Protein AF-A0A957UR18-F1 (afdb_monomer_lite)

Secondary structure (DSSP, 8-state):
--HHHHHHHHHHHHHHHHHHHHHHHS-----TTSHHHHHHHHHHHHHHHHHHHHHHHHHHHHHTTSS-HHHHHHHHHHHHHHHHHHT-

Foldseek 3Di:
DCVVVVVVVCVVVVVVVCVVCVCVVDVPPPPPPPCPVVVVVVVLVVVVVVLVVVLVVVVVCVVVVVDDPVVNVVVVVVSVVVVVVSVD

pLDDT: mean 72.19, std 12.3, range [48.0, 92.38]

Sequence (88 aa):
MLWPTILIALLITIPVLIFVVWPLFFPSAKVMVDDLDESRLAELVQRKDAVLQSIKELEFDLHTSKISQADFQLLNTRLRHQAIGLMR

Radius of gyration: 24.45 Å; chains: 1; bounding box: 44×22×73 Å

Structure (mmCIF, N/CA/C/O backbone):
data_AF-A0A957UR18-F1
#
_entry.id   AF-A0A957UR18-F1
#
loop_
_atom_site.group_PDB
_atom_site.id
_atom_site.type_symbol
_atom_site.label_atom_id
_atom_site.label_alt_id
_atom_site.label_comp_id
_atom_site.label_asym_id
_atom_site.label_entity_id
_atom_site.label_seq_id
_atom_site.pdbx_PDB_ins_code
_atom_site.Cartn_x
_atom_site.Cartn_y
_atom_site.Cartn_z
_atom_site.occupancy
_atom_site.B_iso_or_equiv
_atom_site.auth_seq_id
_atom_site.auth_comp_id
_atom_site.auth_asym_id
_atom_site.auth_atom_id
_atom_site.pdbx_PDB_model_num
ATOM 1 N N . MET A 1 1 ? 3.576 2.141 -50.997 1.00 61.84 1 MET A N 1
ATOM 2 C CA . MET A 1 1 ? 4.777 2.594 -50.249 1.00 61.84 1 MET A CA 1
ATOM 3 C C . MET A 1 1 ? 4.603 2.650 -48.722 1.00 61.84 1 MET A C 1
ATOM 5 O O . MET A 1 1 ? 5.545 3.048 -48.060 1.00 61.84 1 MET A O 1
ATOM 9 N N . LEU A 1 2 ? 3.476 2.212 -48.134 1.00 71.50 2 LEU A N 1
ATOM 10 C CA . LEU A 1 2 ? 3.247 2.257 -46.670 1.00 71.50 2 LEU A CA 1
ATOM 11 C C . LEU A 1 2 ? 3.661 0.977 -45.922 1.00 71.50 2 LEU A C 1
ATOM 13 O O . LEU A 1 2 ? 3.731 0.941 -44.698 1.00 71.50 2 LEU A O 1
ATOM 17 N N . TRP A 1 3 ? 3.933 -0.099 -46.652 1.00 79.62 3 TRP A N 1
ATOM 18 C CA . TRP A 1 3 ? 4.298 -1.377 -46.054 1.00 79.62 3 TRP A CA 1
ATOM 19 C C . TRP A 1 3 ? 5.613 -1.354 -45.249 1.00 79.62 3 TRP A C 1
ATOM 21 O O . TRP A 1 3 ? 5.610 -1.859 -44.126 1.00 79.62 3 TRP A O 1
ATOM 31 N N . PRO A 1 4 ? 6.710 -0.727 -45.732 1.00 88.00 4 PRO A N 1
ATOM 32 C CA . PRO A 1 4 ? 7.949 -0.675 -44.956 1.00 88.00 4 PRO A CA 1
ATOM 33 C C . PRO A 1 4 ? 7.816 0.192 -43.698 1.00 88.00 4 PRO A C 1
ATOM 35 O O . PRO A 1 4 ? 8.392 -0.137 -42.667 1.00 88.00 4 PRO A O 1
ATOM 38 N N . THR A 1 5 ? 7.012 1.259 -43.735 1.00 87.25 5 THR A N 1
ATOM 39 C CA . THR A 1 5 ? 6.795 2.120 -42.562 1.00 87.25 5 THR A CA 1
ATOM 40 C C . THR A 1 5 ? 6.014 1.402 -41.465 1.00 87.25 5 THR A C 1
ATOM 42 O O . THR A 1 5 ? 6.329 1.566 -40.290 1.00 87.25 5 THR A O 1
ATOM 45 N N . ILE A 1 6 ? 5.045 0.557 -41.836 1.00 89.62 6 ILE A N 1
ATOM 46 C CA . ILE A 1 6 ? 4.291 -0.264 -40.878 1.00 89.62 6 ILE A CA 1
ATOM 47 C C . ILE A 1 6 ? 5.208 -1.301 -40.222 1.00 89.62 6 ILE A C 1
ATOM 49 O O . ILE A 1 6 ? 5.138 -1.487 -39.012 1.00 89.62 6 ILE A O 1
ATOM 53 N N . LEU A 1 7 ? 6.103 -1.930 -40.991 1.00 89.44 7 LEU A N 1
ATOM 54 C CA . LEU A 1 7 ? 7.069 -2.894 -40.455 1.00 89.44 7 LEU A CA 1
ATOM 55 C C . LEU A 1 7 ? 8.021 -2.256 -39.437 1.00 89.44 7 LEU A C 1
ATOM 57 O O . LEU A 1 7 ? 8.246 -2.829 -38.375 1.00 89.44 7 LEU A O 1
ATOM 61 N N . ILE A 1 8 ? 8.535 -1.059 -39.730 1.00 89.31 8 ILE A N 1
ATOM 62 C CA . ILE A 1 8 ? 9.430 -0.332 -38.818 1.00 89.31 8 ILE A CA 1
ATOM 63 C C . ILE A 1 8 ? 8.683 0.100 -37.552 1.00 89.31 8 ILE A C 1
ATOM 65 O O . ILE A 1 8 ? 9.194 -0.082 -36.449 1.00 89.31 8 ILE A O 1
ATOM 69 N N . ALA A 1 9 ? 7.464 0.629 -37.691 1.00 87.56 9 ALA A N 1
ATOM 70 C CA . ALA A 1 9 ? 6.646 1.014 -36.544 1.00 87.56 9 ALA A CA 1
ATOM 71 C C . ALA A 1 9 ? 6.352 -0.192 -35.637 1.00 87.56 9 ALA A C 1
ATOM 73 O O . ALA A 1 9 ? 6.543 -0.122 -34.425 1.00 87.56 9 ALA A O 1
ATOM 74 N N . LEU A 1 10 ? 5.975 -1.328 -36.230 1.00 90.19 10 LEU A N 1
ATOM 75 C CA . LEU A 1 10 ? 5.696 -2.561 -35.502 1.00 90.19 10 LEU A CA 1
ATOM 76 C C . LEU A 1 10 ? 6.937 -3.078 -34.757 1.00 90.19 10 LEU A C 1
ATOM 78 O O . LEU A 1 10 ? 6.837 -3.463 -33.593 1.00 90.19 10 LEU A O 1
ATOM 82 N N . LEU A 1 11 ? 8.107 -3.036 -35.402 1.00 92.19 11 LEU A N 1
ATOM 83 C CA . LEU A 1 11 ? 9.374 -3.488 -34.825 1.00 92.19 11 LEU A CA 1
ATOM 84 C C . LEU A 1 11 ? 9.759 -2.707 -33.559 1.00 92.19 11 LEU A C 1
ATOM 86 O O . LEU A 1 11 ? 10.397 -3.267 -32.675 1.00 92.19 11 LEU A O 1
ATOM 90 N N . ILE A 1 12 ? 9.360 -1.437 -33.458 1.00 90.38 12 ILE A N 1
ATOM 91 C CA . ILE A 1 12 ? 9.640 -0.581 -32.297 1.00 90.38 12 ILE A CA 1
ATOM 92 C C . ILE A 1 12 ? 8.539 -0.715 -31.238 1.00 90.38 12 ILE A C 1
ATOM 94 O O . ILE A 1 12 ? 8.826 -0.794 -30.045 1.00 90.38 12 ILE A O 1
ATOM 98 N N . THR A 1 13 ? 7.272 -0.767 -31.649 1.00 89.81 13 THR A N 1
ATOM 99 C CA . THR A 1 13 ? 6.136 -0.797 -30.717 1.00 89.81 13 THR A CA 1
ATOM 100 C C . THR A 1 13 ? 6.000 -2.135 -29.992 1.00 89.81 13 THR A C 1
ATOM 102 O O . THR A 1 13 ? 5.702 -2.147 -28.798 1.00 89.81 13 THR A O 1
ATOM 105 N N . ILE A 1 14 ? 6.248 -3.259 -30.672 1.00 92.38 14 ILE A N 1
ATOM 106 C CA . ILE A 1 14 ? 6.153 -4.598 -30.072 1.00 92.38 14 ILE A CA 1
ATOM 107 C C . ILE A 1 14 ? 7.068 -4.766 -28.843 1.00 92.38 14 ILE A C 1
ATOM 109 O O . ILE A 1 14 ? 6.549 -5.139 -27.792 1.00 92.38 14 ILE A O 1
ATOM 113 N N . PRO A 1 15 ? 8.385 -4.487 -28.896 1.00 89.69 15 PRO A N 1
ATOM 114 C CA . PRO A 1 15 ? 9.255 -4.682 -27.738 1.00 89.69 15 PRO A CA 1
ATOM 115 C C . PRO A 1 15 ? 8.911 -3.747 -26.575 1.00 89.69 15 PRO A C 1
ATOM 117 O O . PRO A 1 15 ? 9.029 -4.160 -25.427 1.00 89.69 15 PRO A O 1
ATOM 120 N N . VAL A 1 16 ? 8.428 -2.528 -26.845 1.00 88.94 16 VAL A N 1
ATOM 121 C CA . VAL A 1 16 ? 7.963 -1.602 -25.798 1.00 88.94 16 VAL A CA 1
ATOM 122 C C . VAL A 1 16 ? 6.716 -2.145 -25.103 1.00 88.94 16 VAL A C 1
ATOM 124 O O . VAL A 1 16 ? 6.660 -2.167 -23.877 1.00 88.94 16 VAL A O 1
ATOM 127 N N . LEU A 1 17 ? 5.733 -2.633 -25.866 1.00 87.25 17 LEU A N 1
ATOM 128 C CA . LEU A 1 17 ? 4.540 -3.274 -25.308 1.00 87.25 17 LEU A CA 1
ATOM 129 C C . LEU A 1 17 ? 4.902 -4.502 -24.477 1.00 87.25 17 LEU A C 1
ATOM 131 O O . LEU A 1 17 ? 4.408 -4.645 -23.364 1.00 87.25 17 LEU A O 1
ATOM 135 N N . ILE A 1 18 ? 5.793 -5.353 -24.990 1.00 87.44 18 ILE A N 1
ATOM 136 C CA . ILE A 1 18 ? 6.287 -6.513 -24.249 1.00 87.44 18 ILE A CA 1
ATOM 137 C C . ILE A 1 18 ? 6.951 -6.041 -22.957 1.00 87.44 18 ILE A C 1
ATOM 139 O O . ILE A 1 18 ? 6.566 -6.509 -21.900 1.00 87.44 18 ILE A O 1
ATOM 143 N N . PHE A 1 19 ? 7.861 -5.069 -23.001 1.00 85.06 19 PHE A N 1
ATOM 144 C CA . PHE A 1 19 ? 8.551 -4.564 -21.813 1.00 85.06 19 PHE A CA 1
ATOM 145 C C . PHE A 1 19 ? 7.607 -3.984 -20.749 1.00 85.06 19 PHE A C 1
ATOM 147 O O . PHE A 1 19 ? 7.849 -4.169 -19.563 1.00 85.06 19 PHE A O 1
ATOM 154 N N . VAL A 1 20 ? 6.529 -3.305 -21.151 1.00 82.88 20 VAL A N 1
ATOM 155 C CA . VAL A 1 20 ? 5.544 -2.722 -20.221 1.00 82.88 20 VAL A CA 1
ATOM 156 C C . VAL A 1 20 ? 4.612 -3.783 -19.637 1.00 82.88 20 VAL A C 1
ATOM 158 O O . VAL A 1 20 ? 4.256 -3.719 -18.463 1.00 82.88 20 VAL A O 1
ATOM 161 N N . VAL A 1 21 ? 4.209 -4.763 -20.445 1.00 82.69 21 VAL A N 1
ATOM 162 C CA . VAL A 1 21 ? 3.237 -5.792 -20.053 1.00 82.69 21 VAL A CA 1
ATOM 163 C C . VAL A 1 21 ? 3.902 -6.945 -19.295 1.00 82.69 21 VAL A C 1
ATOM 165 O O . VAL A 1 21 ? 3.320 -7.498 -18.366 1.00 82.69 21 VAL A O 1
ATOM 168 N N . TRP A 1 22 ? 5.144 -7.280 -19.636 1.00 81.25 22 TRP A N 1
ATOM 169 C CA . TRP A 1 22 ? 5.936 -8.332 -18.999 1.00 81.25 22 TRP A CA 1
ATOM 170 C C . TRP A 1 22 ? 6.002 -8.238 -17.463 1.00 81.25 22 TRP A C 1
ATOM 172 O O . TRP A 1 22 ? 5.686 -9.238 -16.820 1.00 81.25 22 TRP A O 1
ATOM 182 N N . PRO A 1 23 ? 6.317 -7.090 -16.828 1.00 78.38 23 PRO A N 1
ATOM 183 C CA . PRO A 1 23 ? 6.387 -6.990 -15.367 1.00 78.38 23 PRO A CA 1
ATOM 184 C C . PRO A 1 23 ? 5.031 -7.147 -14.665 1.00 78.38 23 PRO A C 1
ATOM 186 O O . PRO A 1 23 ? 4.998 -7.369 -13.459 1.00 78.38 23 PRO A O 1
ATOM 189 N N . LEU A 1 24 ? 3.913 -7.042 -15.392 1.00 73.81 24 LEU A N 1
ATOM 190 C CA . LEU A 1 24 ? 2.578 -7.249 -14.828 1.00 73.81 24 LEU A CA 1
ATOM 191 C C . LEU A 1 24 ? 2.207 -8.738 -14.750 1.00 73.81 24 LEU A C 1
ATOM 193 O O . LEU A 1 24 ? 1.484 -9.144 -13.844 1.00 73.81 24 LEU A O 1
ATOM 197 N N . PHE A 1 25 ? 2.703 -9.551 -15.688 1.00 78.75 25 PHE A N 1
ATOM 198 C CA . PHE A 1 25 ? 2.438 -10.996 -15.742 1.00 78.7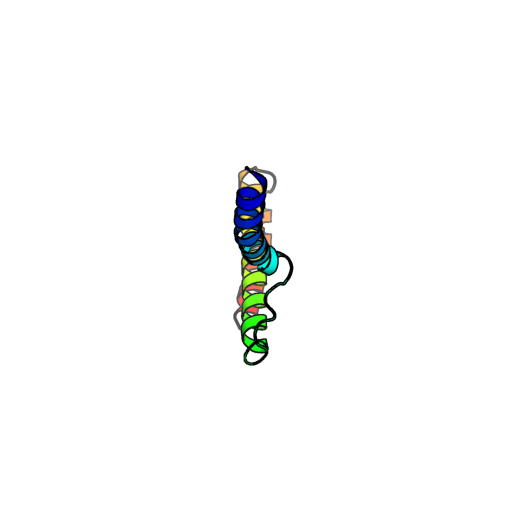5 25 PHE A CA 1
ATOM 199 C C . PHE A 1 25 ? 3.530 -11.840 -15.082 1.00 78.75 25 PHE A C 1
ATOM 201 O O . PHE A 1 25 ? 3.262 -12.959 -14.649 1.00 78.75 25 PHE A O 1
ATOM 208 N N . PHE A 1 26 ? 4.742 -11.302 -14.978 1.00 66.25 26 PHE A N 1
ATOM 209 C CA . PHE A 1 26 ? 5.846 -11.917 -14.260 1.00 66.25 26 PHE A CA 1
ATOM 210 C C . PHE A 1 26 ? 6.149 -11.047 -13.039 1.00 66.25 26 PHE A C 1
ATOM 212 O O . PHE A 1 26 ? 6.942 -10.111 -13.172 1.00 66.25 26 PHE A O 1
ATOM 219 N N . PRO A 1 27 ? 5.526 -11.304 -11.864 1.00 56.56 27 PRO A N 1
ATOM 220 C CA . PRO A 1 27 ? 6.005 -10.715 -10.619 1.00 56.56 27 PRO A CA 1
ATOM 221 C C . PRO A 1 27 ? 7.498 -10.999 -10.565 1.00 56.56 27 PRO A C 1
ATOM 223 O O . PRO A 1 27 ? 7.888 -12.165 -10.667 1.00 56.56 27 PRO A O 1
ATOM 226 N N . SER A 1 28 ? 8.303 -9.930 -10.547 1.00 55.81 28 SER A N 1
ATOM 227 C CA . SER A 1 28 ? 9.759 -10.003 -10.606 1.00 55.81 28 SER A CA 1
ATOM 228 C C . SER A 1 28 ? 10.212 -11.189 -9.777 1.00 55.81 28 SER A C 1
ATOM 230 O O . SER A 1 28 ? 9.949 -11.223 -8.574 1.00 55.81 28 SER A O 1
ATOM 232 N N . ALA A 1 29 ? 10.841 -12.171 -10.430 1.00 52.09 29 ALA A N 1
ATOM 233 C CA . ALA A 1 29 ? 11.640 -13.167 -9.743 1.00 52.09 29 ALA A CA 1
ATOM 234 C C . ALA A 1 29 ? 12.749 -12.368 -9.070 1.00 52.09 29 ALA A C 1
ATOM 236 O O . ALA A 1 29 ? 13.778 -12.046 -9.667 1.00 52.09 29 ALA A O 1
ATOM 237 N N . LYS A 1 30 ? 12.420 -11.899 -7.871 1.00 49.72 30 LYS A N 1
ATOM 238 C CA . LYS A 1 30 ? 13.289 -11.155 -6.999 1.00 49.72 30 LYS A CA 1
ATOM 239 C C . LYS A 1 30 ? 14.502 -12.058 -6.839 1.00 49.72 30 LYS A C 1
ATOM 241 O O . LYS A 1 30 ? 14.402 -13.283 -6.744 1.00 49.72 30 LYS A O 1
ATOM 246 N N . VAL A 1 31 ? 15.651 -11.460 -7.109 1.00 48.03 31 VAL A N 1
ATOM 247 C CA . VAL A 1 31 ? 16.933 -12.144 -7.109 1.00 48.03 31 VAL A CA 1
ATOM 248 C C . VAL A 1 31 ? 17.059 -12.782 -5.726 1.00 48.03 31 VAL A C 1
ATOM 250 O O . VAL A 1 31 ? 17.191 -12.057 -4.744 1.00 48.03 31 VAL A O 1
ATOM 253 N N . MET A 1 32 ? 16.959 -14.118 -5.672 1.00 48.00 32 MET A N 1
ATOM 254 C CA . MET A 1 32 ? 16.882 -14.958 -4.463 1.00 48.00 32 MET A CA 1
ATOM 255 C C . MET A 1 32 ? 18.183 -14.960 -3.644 1.00 48.00 32 MET A C 1
ATOM 257 O O . MET A 1 32 ? 18.740 -16.012 -3.333 1.00 48.00 32 MET A O 1
ATOM 261 N N . VAL A 1 33 ? 18.710 -13.787 -3.313 1.00 49.22 33 VAL A N 1
ATOM 262 C CA . VAL A 1 33 ? 19.904 -13.645 -2.476 1.00 49.22 33 VAL A CA 1
ATOM 263 C C . VAL A 1 33 ? 19.610 -12.822 -1.210 1.00 49.22 33 VAL A C 1
ATOM 265 O O . VAL A 1 33 ? 20.415 -12.865 -0.291 1.00 49.22 33 VAL A O 1
ATOM 268 N N . ASP A 1 34 ? 18.424 -12.200 -1.082 1.00 51.31 34 ASP A N 1
ATOM 269 C CA . ASP A 1 34 ? 18.009 -11.453 0.133 1.00 51.31 34 ASP A CA 1
ATOM 270 C C . ASP A 1 34 ? 16.499 -11.592 0.485 1.00 51.31 34 ASP A C 1
ATOM 272 O O . ASP A 1 34 ? 15.931 -10.868 1.300 1.00 51.31 34 ASP A O 1
ATOM 276 N N . ASP A 1 35 ? 15.792 -12.532 -0.155 1.00 52.03 35 ASP A N 1
ATOM 277 C CA . ASP A 1 35 ? 14.320 -12.537 -0.205 1.00 52.03 35 ASP A CA 1
ATOM 278 C C . ASP A 1 35 ? 13.587 -12.963 1.070 1.00 52.03 35 ASP A C 1
ATOM 280 O O . ASP A 1 35 ? 12.407 -12.648 1.225 1.00 52.03 35 ASP A O 1
ATOM 284 N N . LEU A 1 36 ? 14.23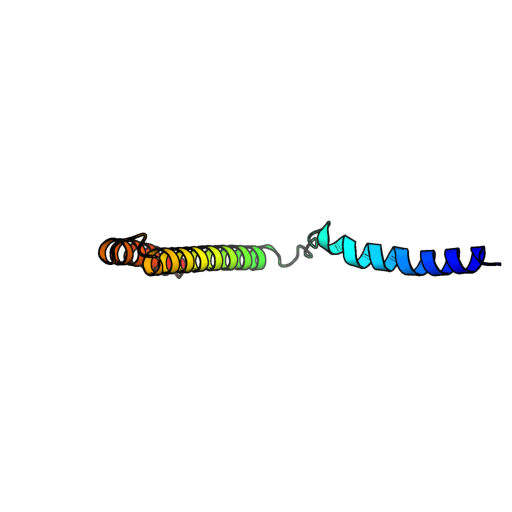2 -13.676 1.991 1.00 55.66 36 LEU A N 1
ATOM 285 C CA . LEU A 1 36 ? 13.530 -14.235 3.151 1.00 55.66 36 LEU A CA 1
ATOM 286 C C . LEU A 1 36 ? 13.168 -13.166 4.191 1.00 55.66 36 LEU A C 1
ATOM 288 O O . LEU A 1 36 ? 12.057 -13.190 4.731 1.00 55.66 36 LEU A O 1
ATOM 292 N N . ASP A 1 37 ? 14.061 -12.208 4.437 1.00 57.12 37 ASP A N 1
ATOM 293 C CA . ASP A 1 37 ? 13.826 -11.142 5.414 1.00 57.12 37 ASP A CA 1
ATOM 294 C C . ASP A 1 37 ? 12.935 -10.038 4.837 1.00 57.12 37 ASP A C 1
ATOM 296 O O . ASP A 1 37 ? 12.001 -9.580 5.502 1.00 57.12 37 ASP A O 1
ATOM 300 N N . GLU A 1 38 ? 13.125 -9.678 3.565 1.00 58.00 38 GLU A N 1
ATOM 301 C CA . GLU A 1 38 ? 12.274 -8.695 2.895 1.00 58.00 38 GLU A CA 1
ATOM 302 C C . GLU A 1 38 ? 10.863 -9.245 2.623 1.00 58.00 38 GLU A C 1
ATOM 304 O O . GLU A 1 38 ? 9.891 -8.503 2.743 1.00 58.00 38 GLU A O 1
ATOM 309 N N . SER A 1 39 ? 10.702 -10.551 2.355 1.00 61.34 39 SER A N 1
ATOM 310 C CA . SER A 1 39 ? 9.376 -11.184 2.261 1.00 61.34 39 SER A CA 1
ATOM 311 C C . SER A 1 39 ? 8.654 -11.209 3.606 1.00 61.34 39 SER A C 1
ATOM 313 O O . SER A 1 39 ? 7.447 -10.981 3.639 1.00 61.34 39 SER A O 1
ATOM 315 N N . ARG A 1 40 ? 9.354 -11.470 4.719 1.00 62.72 40 ARG A N 1
ATOM 316 C CA . ARG A 1 40 ? 8.748 -11.392 6.058 1.00 62.72 40 ARG A CA 1
ATOM 317 C C . ARG A 1 40 ? 8.336 -9.971 6.404 1.00 62.72 40 ARG A C 1
ATOM 319 O O . ARG A 1 40 ? 7.235 -9.767 6.907 1.00 62.72 40 ARG A O 1
ATOM 326 N N . LEU A 1 41 ? 9.195 -8.993 6.122 1.00 67.38 41 LEU A N 1
ATOM 327 C CA . LEU A 1 41 ? 8.879 -7.578 6.308 1.00 67.38 41 LEU A CA 1
ATOM 328 C C . LEU A 1 41 ? 7.696 -7.154 5.434 1.00 67.38 41 LEU A C 1
ATOM 330 O O . LEU A 1 41 ? 6.782 -6.507 5.938 1.00 67.38 41 LEU A O 1
ATOM 334 N N . ALA A 1 42 ? 7.657 -7.565 4.167 1.00 71.06 42 ALA A N 1
ATOM 335 C CA . ALA A 1 42 ? 6.545 -7.284 3.265 1.00 71.06 42 ALA A CA 1
ATOM 336 C C . ALA A 1 42 ? 5.236 -7.930 3.744 1.00 71.06 42 ALA A C 1
ATOM 338 O O . ALA A 1 42 ? 4.201 -7.266 3.765 1.00 71.06 42 ALA A O 1
ATOM 339 N N . GLU A 1 43 ? 5.278 -9.182 4.205 1.00 71.06 43 GLU A N 1
ATOM 340 C CA . GLU A 1 43 ? 4.114 -9.863 4.778 1.00 71.06 43 GLU A CA 1
ATOM 341 C C . GLU A 1 43 ? 3.626 -9.161 6.057 1.00 71.06 43 GLU A C 1
ATOM 343 O O . GLU A 1 43 ? 2.426 -8.954 6.246 1.00 71.06 43 GLU A O 1
ATOM 348 N N . LEU A 1 44 ? 4.548 -8.738 6.927 1.00 70.62 44 LEU A N 1
ATOM 349 C CA . LEU A 1 44 ? 4.239 -7.975 8.139 1.00 70.62 44 LEU A CA 1
ATOM 350 C C . LEU A 1 44 ? 3.613 -6.615 7.811 1.00 70.62 44 LEU A C 1
ATOM 352 O O . LEU A 1 44 ? 2.622 -6.229 8.434 1.00 70.62 44 LEU A O 1
ATOM 356 N N . VAL A 1 45 ? 4.146 -5.902 6.817 1.00 76.69 45 VAL A N 1
ATOM 357 C CA . VAL A 1 45 ? 3.602 -4.622 6.344 1.00 76.69 45 VAL A CA 1
ATOM 358 C C . VAL A 1 45 ? 2.211 -4.818 5.747 1.00 76.69 45 VAL A C 1
ATOM 360 O O . VAL A 1 45 ? 1.294 -4.089 6.115 1.00 76.69 45 VAL A O 1
ATOM 363 N N . GLN A 1 46 ? 2.014 -5.845 4.922 1.00 74.25 46 GLN A N 1
ATOM 364 C CA . GLN A 1 46 ? 0.715 -6.159 4.330 1.00 74.25 46 GLN A CA 1
ATOM 365 C C . GLN A 1 46 ? -0.328 -6.516 5.396 1.00 74.25 46 GLN A C 1
ATOM 367 O O . GLN A 1 46 ? -1.463 -6.042 5.341 1.00 74.25 46 GLN A O 1
ATOM 372 N N . ARG A 1 47 ? 0.051 -7.310 6.405 1.00 72.00 47 ARG A N 1
ATOM 373 C CA . ARG A 1 47 ? -0.818 -7.625 7.550 1.00 72.00 47 ARG A CA 1
ATOM 374 C C . ARG A 1 47 ? -1.176 -6.369 8.340 1.00 72.00 47 ARG A C 1
ATOM 376 O O . ARG A 1 47 ? -2.339 -6.189 8.695 1.00 72.00 47 ARG A O 1
ATOM 383 N N . LYS A 1 48 ? -0.206 -5.486 8.591 1.00 80.38 48 LYS A N 1
ATOM 384 C CA . LYS A 1 48 ? -0.432 -4.199 9.263 1.00 80.38 48 LYS A CA 1
ATOM 385 C C . LYS A 1 48 ? -1.410 -3.329 8.469 1.00 80.38 48 LYS A C 1
ATOM 387 O O . LYS A 1 48 ? -2.349 -2.793 9.052 1.00 80.38 48 LYS A O 1
ATOM 392 N N . ASP A 1 49 ? -1.223 -3.215 7.160 1.00 80.94 49 ASP A N 1
ATOM 393 C CA . ASP A 1 49 ? -2.069 -2.384 6.303 1.00 80.94 49 ASP A CA 1
ATOM 394 C C . ASP A 1 49 ? -3.498 -2.938 6.205 1.00 80.94 49 ASP A C 1
ATOM 396 O O . ASP A 1 49 ? -4.454 -2.169 6.306 1.00 80.94 49 ASP A O 1
ATOM 400 N N . ALA A 1 50 ? -3.664 -4.264 6.137 1.00 80.44 50 ALA A N 1
ATOM 401 C CA . ALA A 1 50 ? -4.976 -4.911 6.185 1.00 80.44 50 ALA A CA 1
ATOM 402 C C . ALA A 1 50 ? -5.715 -4.636 7.509 1.00 80.44 50 ALA A C 1
ATOM 404 O O . ALA A 1 50 ? -6.905 -4.318 7.510 1.00 80.44 50 ALA A O 1
ATOM 405 N N . VAL A 1 51 ? -5.010 -4.697 8.646 1.00 77.44 51 VAL A N 1
ATOM 406 C CA . VAL A 1 51 ? -5.591 -4.365 9.958 1.00 77.44 51 VAL A CA 1
ATOM 407 C C . VAL A 1 51 ? -5.982 -2.888 10.019 1.00 77.44 51 VAL A C 1
ATOM 409 O O . VAL A 1 51 ? -7.095 -2.569 10.431 1.00 77.44 51 VAL A O 1
ATOM 412 N N . LEU A 1 52 ? -5.120 -1.976 9.563 1.00 79.88 52 LEU A N 1
ATOM 413 C CA . LEU A 1 52 ? -5.430 -0.543 9.533 1.00 79.88 52 LEU A CA 1
ATOM 414 C C . LEU A 1 52 ? -6.622 -0.223 8.627 1.00 79.88 52 LEU A C 1
ATOM 416 O O . LEU A 1 52 ? -7.429 0.643 8.961 1.00 79.88 52 LEU A O 1
ATOM 420 N N . GLN A 1 53 ? -6.759 -0.930 7.508 1.00 86.19 53 GLN A N 1
ATOM 421 C CA . GLN A 1 53 ? -7.913 -0.790 6.633 1.00 86.19 53 GLN A CA 1
ATOM 422 C C . GLN A 1 53 ? -9.199 -1.282 7.309 1.00 86.19 53 GLN A C 1
ATOM 424 O O . GLN A 1 53 ? -10.198 -0.568 7.281 1.00 86.19 53 GLN A O 1
ATOM 429 N N . SER A 1 54 ? -9.156 -2.421 8.007 1.00 73.56 54 SER A N 1
ATOM 430 C CA . SER A 1 54 ? -10.314 -2.926 8.761 1.00 73.56 54 SER A CA 1
ATOM 431 C C . SER A 1 54 ? -10.768 -1.966 9.870 1.00 73.56 54 SER A C 1
ATOM 433 O O . SER A 1 54 ? -11.963 -1.799 10.099 1.00 73.56 54 SER A O 1
ATOM 435 N N . ILE A 1 55 ? -9.825 -1.271 10.521 1.00 74.06 55 ILE A N 1
ATOM 436 C CA . ILE A 1 55 ? -10.132 -0.239 11.522 1.00 74.06 55 ILE A CA 1
ATOM 437 C C . ILE A 1 55 ? -10.835 0.951 10.860 1.00 74.06 55 ILE A C 1
ATOM 439 O O . ILE A 1 55 ? -11.844 1.421 11.379 1.00 74.06 55 ILE A O 1
ATOM 443 N N . LYS A 1 56 ? -10.352 1.407 9.697 1.00 79.56 56 LYS A N 1
ATOM 444 C CA . LYS A 1 56 ? -10.986 2.503 8.945 1.00 79.56 56 LYS A CA 1
ATOM 445 C C . LYS A 1 56 ? -12.394 2.153 8.470 1.00 79.56 56 LYS A C 1
ATOM 447 O O . LYS A 1 56 ? -13.279 3.000 8.521 1.00 79.56 56 LYS A O 1
ATOM 452 N N . GLU A 1 57 ? -12.608 0.924 8.011 1.00 77.88 57 GLU A N 1
ATOM 453 C CA . GLU A 1 57 ? -13.936 0.443 7.613 1.00 77.88 57 GLU A CA 1
ATOM 454 C C . GLU A 1 57 ? -14.891 0.401 8.812 1.00 77.88 57 GLU A C 1
ATOM 456 O O . GLU A 1 57 ? -16.023 0.869 8.711 1.00 77.88 57 GLU A O 1
ATOM 461 N N . LEU A 1 58 ? -14.417 -0.041 9.980 1.00 69.56 58 LEU A N 1
ATOM 462 C CA . LEU A 1 58 ? -15.203 -0.026 11.214 1.00 69.56 58 LEU A CA 1
ATOM 463 C C . LEU A 1 58 ? -15.547 1.402 11.680 1.00 69.56 58 LEU A C 1
ATOM 465 O O . LEU A 1 58 ? -16.664 1.656 12.128 1.00 69.56 58 LEU A O 1
ATOM 469 N N . GLU A 1 59 ? -14.606 2.344 11.574 1.00 71.00 59 GLU A N 1
ATOM 470 C CA . GLU A 1 59 ? -14.839 3.767 11.866 1.00 71.00 59 GLU A CA 1
ATOM 471 C C . GLU A 1 59 ? -15.861 4.383 10.905 1.00 71.00 59 GLU A C 1
ATOM 473 O O . GLU A 1 59 ? -16.729 5.151 11.324 1.00 71.00 59 GLU A O 1
ATOM 478 N N . PHE A 1 60 ? -15.800 4.010 9.627 1.00 71.50 60 PHE A N 1
ATOM 479 C CA . PHE A 1 60 ? -16.789 4.405 8.631 1.00 71.50 60 PHE A CA 1
ATOM 480 C C . PHE A 1 60 ? -18.177 3.822 8.941 1.00 71.50 60 PHE A C 1
ATOM 482 O O . PHE A 1 60 ? -19.183 4.533 8.868 1.00 71.50 60 PHE A O 1
ATOM 489 N N . ASP A 1 61 ? -18.252 2.557 9.352 1.00 66.44 61 ASP A N 1
ATOM 490 C CA . ASP A 1 61 ? -19.503 1.914 9.758 1.00 66.44 61 ASP A CA 1
ATOM 491 C C . ASP A 1 61 ? -20.090 2.531 11.046 1.00 66.44 61 ASP A C 1
ATOM 493 O O . ASP A 1 61 ? -21.309 2.686 11.162 1.00 66.44 61 ASP A O 1
ATOM 497 N N . LEU A 1 62 ? -19.247 2.984 11.983 1.00 58.81 62 LEU A N 1
ATOM 498 C CA . LEU A 1 62 ? -19.673 3.774 13.146 1.00 58.81 62 LEU A CA 1
ATOM 499 C C . LEU A 1 62 ? -20.211 5.150 12.726 1.00 58.81 62 LEU A C 1
ATOM 501 O O . LEU A 1 62 ? -21.287 5.553 13.166 1.00 58.81 62 LEU A O 1
ATOM 505 N N . HIS A 1 63 ? -19.492 5.870 11.859 1.00 59.19 63 HIS A N 1
ATOM 506 C CA . HIS A 1 63 ? -19.916 7.180 11.349 1.00 59.19 63 HIS A CA 1
ATOM 507 C C . HIS A 1 63 ? -21.225 7.103 10.554 1.00 59.19 63 HIS A C 1
ATOM 509 O O . HIS A 1 63 ? -22.035 8.027 10.598 1.00 59.19 63 HIS A O 1
ATOM 515 N N . THR A 1 64 ? -21.468 5.986 9.868 1.00 65.50 64 THR A N 1
ATOM 516 C CA . THR A 1 64 ? -22.733 5.712 9.169 1.00 65.50 64 THR A CA 1
ATOM 517 C C . THR A 1 64 ? -23.835 5.172 10.092 1.00 65.50 64 THR A C 1
ATOM 519 O O . THR A 1 64 ? -24.906 4.809 9.612 1.00 65.50 64 THR A O 1
ATOM 522 N N . SER A 1 65 ? -23.622 5.182 11.417 1.00 58.03 65 SER A N 1
ATOM 523 C CA . SER A 1 65 ? -24.569 4.743 12.457 1.00 58.03 65 SER A CA 1
ATOM 524 C C . SER A 1 65 ? -25.000 3.272 12.358 1.00 58.03 65 SER A C 1
ATOM 526 O O . SER A 1 65 ? -26.038 2.900 12.903 1.00 58.03 65 SER A O 1
ATOM 528 N N . LYS A 1 66 ? -24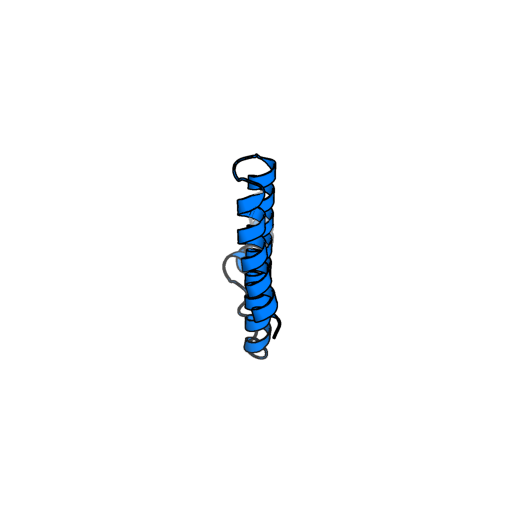.212 2.409 11.696 1.00 55.62 66 LYS A N 1
ATOM 529 C CA . LYS A 1 66 ? -24.491 0.961 11.627 1.00 55.62 66 LYS A CA 1
ATOM 530 C C . LYS A 1 66 ? -24.171 0.217 12.928 1.00 55.62 66 LYS A C 1
ATOM 532 O O . LYS A 1 66 ? -24.585 -0.927 13.082 1.00 55.62 66 LYS A O 1
ATOM 537 N N . ILE A 1 67 ? -23.431 0.840 13.847 1.00 56.06 67 ILE A N 1
ATOM 538 C CA . ILE A 1 67 ? -22.952 0.226 15.092 1.00 56.06 67 ILE A CA 1
ATOM 539 C C . ILE A 1 67 ? -22.999 1.228 16.247 1.00 56.06 67 ILE A C 1
ATOM 541 O O . ILE A 1 67 ? -22.785 2.424 16.062 1.00 56.06 67 ILE A O 1
ATOM 545 N N . SER A 1 68 ? -23.282 0.729 17.450 1.00 60.47 68 SER A N 1
ATOM 546 C CA . SER A 1 68 ? -23.304 1.515 18.685 1.00 60.47 68 SER A CA 1
ATOM 547 C C . SER A 1 68 ? -21.886 1.902 19.118 1.00 60.47 68 SER A C 1
ATOM 549 O O . SER A 1 68 ? -20.936 1.130 1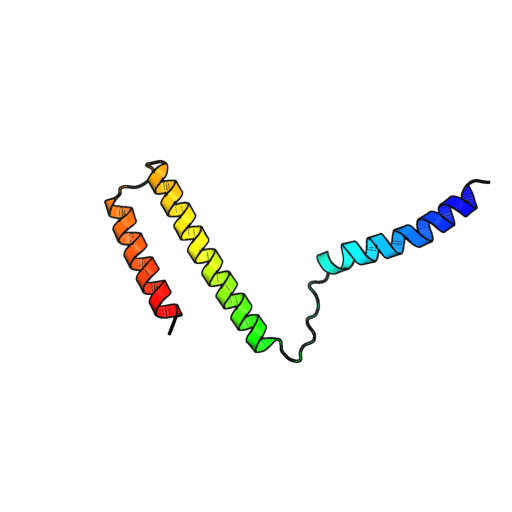8.980 1.00 60.47 68 SER A O 1
ATOM 551 N N . GLN A 1 69 ? -21.737 3.084 19.722 1.00 60.62 69 GLN A N 1
ATOM 552 C CA . GLN A 1 69 ? -20.464 3.577 20.262 1.00 60.62 69 GLN A CA 1
ATOM 553 C C . GLN A 1 69 ? -19.858 2.624 21.315 1.00 60.62 69 GLN A C 1
ATOM 555 O O . GLN A 1 69 ? -18.637 2.556 21.461 1.00 60.62 69 GLN A O 1
ATOM 560 N N . ALA A 1 70 ? -20.702 1.851 22.010 1.00 64.44 70 ALA A N 1
ATOM 561 C CA . ALA A 1 70 ? -20.277 0.825 22.960 1.00 64.44 70 ALA A CA 1
ATOM 562 C C . ALA A 1 70 ? -19.628 -0.389 22.268 1.00 64.44 70 ALA A C 1
ATOM 56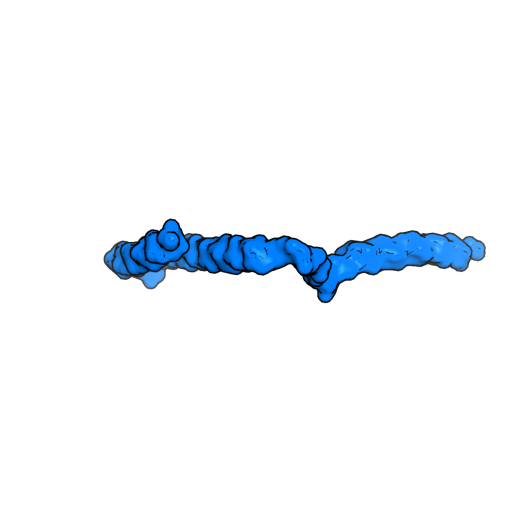4 O O . ALA A 1 70 ? -18.604 -0.889 22.737 1.00 64.44 70 ALA A O 1
ATOM 565 N N . ASP A 1 71 ? -20.166 -0.814 21.121 1.00 64.25 71 ASP A N 1
ATOM 566 C CA . ASP A 1 71 ? -19.639 -1.949 20.353 1.00 64.25 71 ASP A CA 1
ATOM 567 C C . ASP A 1 71 ? -18.305 -1.594 19.689 1.00 64.25 71 ASP A C 1
ATOM 569 O O . ASP A 1 71 ? -17.372 -2.401 19.669 1.00 64.25 71 ASP A O 1
ATOM 573 N N . PHE A 1 72 ? -18.166 -0.346 19.231 1.00 67.25 72 PHE A N 1
ATOM 574 C CA . PHE A 1 72 ? -16.909 0.173 18.693 1.00 67.25 72 PHE A CA 1
ATOM 575 C C . PHE A 1 72 ? -15.773 0.151 19.724 1.00 67.25 72 PHE A C 1
ATOM 577 O O . PHE A 1 72 ? -14.674 -0.317 19.425 1.00 67.25 72 PHE A O 1
ATOM 584 N N . GLN A 1 73 ? -16.027 0.616 20.951 1.00 73.69 73 GLN A N 1
ATOM 585 C CA . GLN A 1 73 ? -15.032 0.631 22.033 1.00 73.69 73 GLN A CA 1
ATOM 586 C C . GLN A 1 73 ? -14.528 -0.783 22.366 1.00 73.69 73 GLN A C 1
ATOM 588 O O . GLN A 1 73 ? -13.326 -1.000 22.570 1.00 73.69 73 GLN A O 1
ATOM 593 N N . LEU A 1 74 ? -15.439 -1.760 22.370 1.00 76.19 74 LEU A N 1
ATOM 594 C CA . LEU A 1 74 ? -15.136 -3.152 22.691 1.00 76.19 74 LEU A CA 1
ATOM 595 C C . LEU A 1 74 ? -14.285 -3.811 21.591 1.00 76.19 74 LEU A C 1
ATOM 597 O O . LEU A 1 74 ? -13.284 -4.468 21.892 1.00 76.19 74 LEU A O 1
ATOM 601 N N . LEU A 1 75 ? -14.614 -3.570 20.317 1.00 74.06 75 LEU A N 1
ATOM 602 C CA . LEU A 1 75 ? -13.832 -4.073 19.183 1.00 74.06 75 LEU A CA 1
ATOM 603 C C . LEU A 1 75 ? -12.451 -3.409 19.084 1.00 74.06 75 LEU A C 1
ATOM 605 O O . LEU A 1 75 ? -11.446 -4.094 18.890 1.00 74.06 75 LEU A O 1
ATOM 609 N N . ASN A 1 76 ? -12.382 -2.090 19.272 1.00 74.44 76 ASN A N 1
ATOM 610 C CA . ASN A 1 76 ? -11.144 -1.318 19.166 1.00 74.44 76 ASN A CA 1
ATOM 611 C C . ASN A 1 76 ? -10.125 -1.737 20.239 1.00 74.44 76 ASN A C 1
ATOM 613 O O . ASN A 1 76 ? -8.949 -1.956 19.946 1.00 74.44 76 ASN A O 1
ATOM 617 N N . THR A 1 77 ? -10.585 -1.961 21.472 1.00 82.44 77 THR A N 1
ATOM 618 C CA . THR A 1 77 ? -9.732 -2.459 22.564 1.00 82.44 77 THR A CA 1
ATOM 619 C C . THR A 1 77 ? -9.125 -3.825 22.235 1.00 82.44 77 THR A C 1
ATOM 621 O O . THR A 1 77 ? -7.937 -4.058 22.470 1.00 82.44 77 THR A O 1
ATOM 624 N N . ARG A 1 78 ? -9.911 -4.722 21.628 1.00 80.38 78 ARG A N 1
ATOM 625 C CA . ARG A 1 78 ? -9.449 -6.056 21.225 1.00 80.38 78 ARG A CA 1
ATOM 626 C C . ARG A 1 78 ? -8.411 -5.992 20.102 1.00 80.38 78 ARG A C 1
ATOM 628 O O . ARG A 1 78 ? -7.375 -6.651 20.195 1.00 80.38 78 ARG A O 1
ATOM 635 N N . LEU A 1 79 ? -8.658 -5.167 19.086 1.00 72.31 79 LEU A N 1
ATOM 636 C CA . LEU A 1 79 ? -7.745 -4.967 17.957 1.00 72.31 79 LEU A CA 1
ATOM 637 C C . LEU A 1 79 ? -6.430 -4.308 18.397 1.00 72.31 79 LEU A C 1
ATOM 639 O O . LEU A 1 79 ? -5.355 -4.731 17.976 1.00 72.31 79 LEU A O 1
ATOM 643 N N . ARG A 1 80 ? -6.484 -3.332 19.313 1.00 76.44 80 ARG A N 1
ATOM 644 C CA . ARG A 1 80 ? -5.290 -2.710 19.908 1.00 76.44 80 ARG A CA 1
ATOM 645 C C . ARG A 1 80 ? -4.434 -3.707 20.676 1.00 76.44 80 ARG A C 1
ATOM 647 O O . ARG A 1 80 ? -3.214 -3.687 20.542 1.00 76.44 80 ARG A O 1
ATOM 654 N N . HIS A 1 81 ? -5.055 -4.602 21.441 1.00 81.62 81 HIS A N 1
ATOM 655 C CA . HIS A 1 81 ? -4.322 -5.663 22.127 1.00 81.62 81 HIS A CA 1
ATOM 656 C C . HIS A 1 81 ? -3.624 -6.618 21.152 1.00 81.62 81 HIS A C 1
ATOM 658 O O . HIS A 1 81 ? -2.478 -6.997 21.393 1.00 81.62 81 HIS A O 1
ATOM 664 N N . GLN A 1 82 ? -4.269 -6.965 20.035 1.00 73.19 82 GLN A N 1
ATOM 665 C CA . GLN A 1 82 ? -3.643 -7.772 18.984 1.00 73.19 82 GLN A CA 1
ATOM 666 C C . 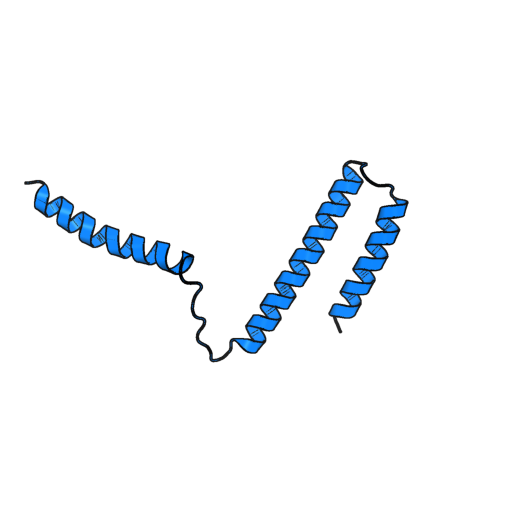GLN A 1 82 ? -2.480 -7.036 18.307 1.00 73.19 82 GLN A C 1
ATOM 668 O O . GLN A 1 82 ? -1.434 -7.639 18.085 1.00 73.19 82 GLN A O 1
ATOM 673 N N . ALA A 1 83 ? -2.625 -5.734 18.041 1.00 69.44 83 ALA A N 1
ATOM 674 C CA . ALA A 1 83 ? -1.571 -4.919 17.441 1.00 69.44 83 ALA A CA 1
ATOM 675 C C . ALA A 1 83 ? -0.329 -4.814 18.343 1.00 69.44 83 ALA A C 1
ATOM 677 O O . ALA A 1 83 ? 0.788 -4.985 17.866 1.00 69.44 83 ALA A O 1
ATOM 678 N N . ILE A 1 84 ? -0.516 -4.605 19.651 1.00 82.06 84 ILE A N 1
ATOM 679 C CA . ILE A 1 84 ? 0.588 -4.563 20.626 1.00 82.06 84 ILE A CA 1
ATOM 680 C C . ILE A 1 84 ? 1.286 -5.926 20.723 1.00 82.06 84 ILE A C 1
ATOM 682 O O . ILE A 1 84 ? 2.509 -5.981 20.810 1.00 82.06 84 ILE A O 1
ATOM 686 N N . GLY A 1 85 ? 0.530 -7.026 20.667 1.00 73.38 85 GLY A N 1
ATOM 687 C CA . GLY A 1 85 ? 1.097 -8.377 20.658 1.00 73.38 85 GLY A CA 1
ATOM 688 C C . GLY A 1 85 ? 1.947 -8.687 19.421 1.00 73.38 85 GLY A C 1
ATOM 689 O O . GLY A 1 85 ? 2.847 -9.512 19.509 1.00 73.38 85 GLY A O 1
ATOM 690 N N . LEU A 1 86 ? 1.687 -8.015 18.297 1.00 66.31 86 LEU A N 1
ATOM 691 C CA . LEU A 1 86 ? 2.439 -8.172 17.048 1.00 66.31 86 LEU A CA 1
ATOM 692 C C . LEU A 1 86 ? 3.734 -7.342 16.999 1.00 66.31 86 LEU A C 1
ATOM 694 O O . LEU A 1 86 ? 4.581 -7.599 16.152 1.00 66.31 86 LEU A O 1
ATOM 698 N N . MET A 1 87 ? 3.865 -6.325 17.858 1.00 66.69 87 MET A N 1
ATOM 699 C CA . MET A 1 87 ? 5.019 -5.412 17.906 1.00 66.69 87 MET A CA 1
ATOM 700 C C . MET A 1 87 ? 6.143 -5.887 18.844 1.00 66.69 87 MET A C 1
ATOM 702 O O . MET A 1 87 ? 7.105 -5.149 19.057 1.00 66.69 87 MET A O 1
ATOM 706 N N . ARG A 1 88 ? 6.015 -7.084 19.425 1.00 48.50 88 ARG A N 1
ATOM 707 C CA . ARG A 1 88 ? 7.022 -7.725 20.278 1.00 48.50 88 ARG A CA 1
ATOM 708 C C . ARG A 1 88 ? 7.731 -8.836 19.518 1.00 48.50 88 ARG A C 1
ATOM 710 O O . ARG A 1 88 ? 8.951 -8.973 19.744 1.00 48.50 88 ARG A O 1
#